Protein AF-A0A2E3RRN4-F1 (afdb_monomer_lite)

Sequence (89 aa):
FEVDSRPVTIPATKGRIMRHRPIHYDWVAKFSLVINPDVLDEDVIQQLLTEGGERIGIGDFRPEKGGPFGVFLIKEWAALSDDEPLAAE

Radius of gyration: 17.01 Å; chains: 1; bounding box: 40×25×41 Å

Foldseek 3Di:
DDWDWDWDQDPPPRDTDTDIDDADPDDDDDFDDDDDCVVPNPVVVLVCVQCCLAQVFDDDQTNVNVHDGRRDHDPDDDDDDPPDPGDDD

pLDDT: mean 89.3, std 11.58, range [39.19, 96.5]

Structure (mmCIF, N/CA/C/O backbone):
data_AF-A0A2E3RRN4-F1
#
_entry.id   AF-A0A2E3RRN4-F1
#
loop_
_atom_site.group_PDB
_atom_site.id
_atom_site.type_symbol
_atom_site.label_atom_id
_atom_site.label_alt_id
_atom_site.label_comp_id
_atom_site.label_asym_id
_atom_site.label_entity_id
_atom_site.label_seq_id
_atom_site.pdbx_PDB_ins_code
_atom_site.Cartn_x
_atom_site.Cartn_y
_atom_site.Cartn_z
_atom_site.occupancy
_atom_site.B_iso_or_equiv
_atom_site.auth_seq_id
_atom_site.auth_comp_id
_atom_site.auth_asym_id
_atom_site.auth_atom_id
_atom_site.pdbx_PDB_model_num
ATOM 1 N N . PHE A 1 1 ? -0.601 -14.765 -12.484 1.00 80.69 1 PHE A N 1
ATOM 2 C CA . PHE A 1 1 ? 0.097 -13.466 -12.466 1.00 80.69 1 PHE A CA 1
ATOM 3 C C . PHE A 1 1 ? 0.827 -13.301 -13.786 1.00 80.69 1 PHE A C 1
ATOM 5 O O . PHE A 1 1 ? 1.191 -14.307 -14.388 1.00 80.69 1 PHE A O 1
ATOM 12 N N . GLU A 1 2 ? 1.028 -12.067 -14.232 1.00 91.00 2 GLU A N 1
ATOM 13 C CA . GLU A 1 2 ? 1.901 -11.756 -15.372 1.00 91.00 2 GLU A CA 1
ATOM 14 C C . GLU A 1 2 ? 3.271 -11.296 -14.869 1.00 91.00 2 GLU A C 1
ATOM 16 O O . GLU A 1 2 ? 3.396 -10.913 -13.710 1.00 91.00 2 GLU A O 1
ATOM 21 N N . VAL A 1 3 ? 4.318 -11.347 -15.692 1.00 92.94 3 VAL A N 1
ATOM 22 C CA . VAL A 1 3 ? 5.660 -10.902 -15.278 1.00 92.94 3 VAL A CA 1
ATOM 23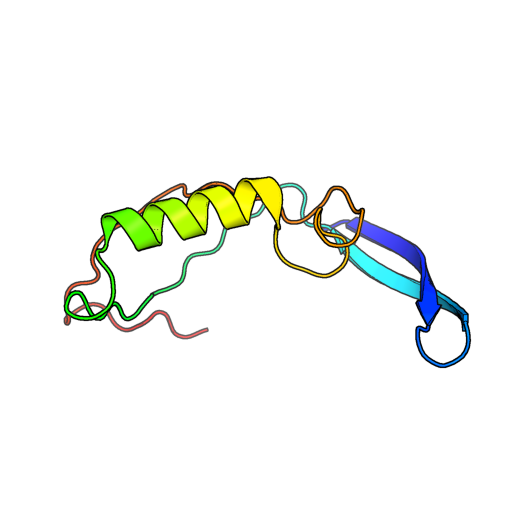 C C . VAL A 1 3 ? 5.961 -9.530 -15.878 1.00 92.94 3 VAL A C 1
ATOM 25 O O . VAL A 1 3 ? 6.181 -9.413 -17.082 1.00 92.94 3 VAL A O 1
ATOM 28 N N . ASP A 1 4 ? 6.049 -8.498 -15.034 1.00 91.88 4 ASP A N 1
ATOM 29 C CA . ASP A 1 4 ? 6.591 -7.196 -15.432 1.00 91.88 4 ASP A CA 1
ATOM 30 C C . ASP A 1 4 ? 8.108 -7.312 -15.560 1.00 91.88 4 ASP A C 1
ATOM 32 O O . ASP A 1 4 ? 8.790 -7.664 -14.592 1.00 91.88 4 ASP A O 1
ATOM 36 N N . SER A 1 5 ? 8.639 -6.993 -16.737 1.00 94.62 5 SER A N 1
ATOM 37 C CA . SER A 1 5 ? 10.080 -6.980 -16.994 1.00 94.62 5 SER A CA 1
ATOM 38 C C . SER A 1 5 ? 10.492 -5.589 -17.447 1.00 94.62 5 SER A C 1
ATOM 40 O O . SER A 1 5 ? 10.268 -5.211 -18.597 1.00 94.62 5 SER A O 1
ATOM 42 N N . ARG A 1 6 ? 11.058 -4.795 -16.532 1.00 91.88 6 ARG A N 1
ATOM 43 C CA . ARG A 1 6 ? 11.455 -3.407 -16.809 1.00 91.88 6 ARG A CA 1
ATOM 44 C C . ARG A 1 6 ? 12.810 -3.070 -16.180 1.00 91.88 6 ARG A C 1
ATOM 46 O O . ARG A 1 6 ? 13.125 -3.563 -15.095 1.00 91.88 6 ARG A O 1
ATOM 53 N N . PRO A 1 7 ? 13.621 -2.212 -16.824 1.00 93.69 7 PRO A N 1
ATOM 54 C CA . PRO A 1 7 ? 14.892 -1.773 -16.264 1.00 93.69 7 PRO A CA 1
ATOM 55 C C . PRO A 1 7 ? 14.672 -0.817 -15.086 1.00 93.69 7 PRO A C 1
ATOM 57 O O . PRO A 1 7 ? 14.076 0.250 -15.251 1.00 93.69 7 PRO A O 1
ATOM 60 N N . VAL A 1 8 ? 15.218 -1.162 -13.921 1.00 92.19 8 VAL A N 1
ATOM 61 C CA . VAL A 1 8 ? 15.203 -0.327 -12.711 1.00 92.19 8 VAL A CA 1
ATOM 62 C C . VAL A 1 8 ? 16.573 0.294 -12.472 1.00 92.19 8 VAL A C 1
ATOM 64 O O . VAL A 1 8 ? 17.603 -0.308 -12.776 1.00 92.19 8 VAL A O 1
ATOM 67 N N . THR A 1 9 ? 16.589 1.511 -11.936 1.00 92.19 9 THR A N 1
ATOM 68 C CA . THR A 1 9 ? 17.826 2.220 -11.596 1.00 92.19 9 THR A CA 1
ATOM 69 C C . THR A 1 9 ? 18.285 1.820 -10.202 1.00 92.19 9 THR A C 1
ATOM 71 O O . THR A 1 9 ? 17.538 1.965 -9.238 1.00 92.19 9 THR A O 1
ATOM 74 N N . ILE A 1 10 ? 19.532 1.368 -10.078 1.00 91.75 10 ILE A N 1
ATOM 75 C CA . ILE A 1 10 ? 20.165 1.075 -8.793 1.00 91.75 10 ILE A CA 1
ATOM 76 C C . ILE A 1 10 ? 20.511 2.414 -8.124 1.00 91.75 10 ILE A C 1
ATOM 78 O O . ILE A 1 10 ? 21.325 3.165 -8.670 1.00 91.75 10 ILE A O 1
ATOM 82 N N . PRO A 1 11 ? 19.949 2.744 -6.946 1.00 88.62 11 PRO A N 1
ATOM 83 C CA . PRO A 1 11 ? 20.134 4.068 -6.352 1.00 88.62 11 PRO A CA 1
ATOM 84 C C . PRO A 1 11 ? 21.599 4.434 -6.083 1.00 88.62 11 PRO A C 1
ATOM 86 O O . PRO A 1 11 ? 21.970 5.593 -6.289 1.00 88.62 11 PRO A O 1
ATOM 89 N N . ALA A 1 12 ? 22.409 3.446 -5.680 1.00 94.12 12 ALA A N 1
ATOM 90 C CA . ALA A 1 12 ? 23.813 3.610 -5.304 1.00 94.12 12 ALA A CA 1
ATOM 91 C C . ALA A 1 12 ? 24.754 3.818 -6.503 1.00 94.12 12 ALA A C 1
ATOM 93 O O . ALA A 1 12 ? 25.628 4.674 -6.447 1.00 94.12 12 ALA A O 1
ATOM 94 N N . THR A 1 13 ? 24.576 3.064 -7.592 1.00 95.31 13 THR A N 1
ATOM 95 C CA . THR A 1 13 ? 25.498 3.090 -8.745 1.00 95.31 13 THR A CA 1
ATOM 96 C C . THR A 1 13 ? 24.958 3.870 -9.940 1.00 95.31 13 THR A C 1
ATOM 98 O O . THR A 1 13 ? 25.698 4.118 -10.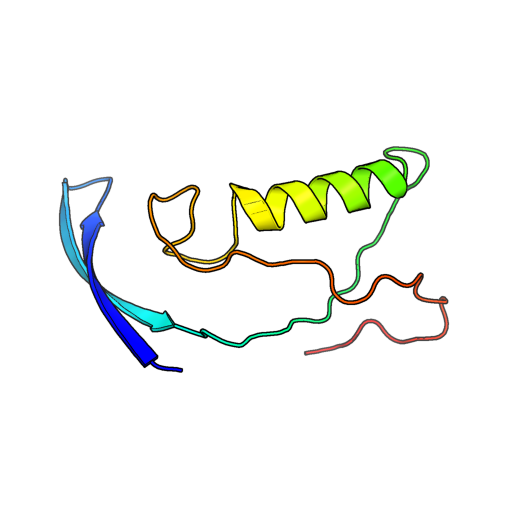886 1.00 95.31 13 THR A O 1
ATOM 101 N N . LYS A 1 14 ? 23.661 4.213 -9.941 1.00 93.81 14 LYS A N 1
ATOM 102 C CA . LYS A 1 14 ? 22.898 4.736 -11.094 1.00 93.81 14 LYS A CA 1
ATOM 103 C C . LYS A 1 14 ? 22.857 3.808 -12.317 1.00 93.81 14 LYS A C 1
ATOM 105 O O . LYS A 1 14 ? 22.224 4.151 -13.313 1.00 93.81 14 LYS A O 1
ATOM 110 N N . GLY A 1 15 ? 23.461 2.621 -12.236 1.00 94.31 15 GLY A N 1
ATOM 111 C CA . GLY A 1 15 ? 23.339 1.580 -13.251 1.00 94.31 15 GLY A CA 1
ATOM 112 C C . GLY A 1 15 ? 21.902 1.071 -13.357 1.00 94.31 15 GLY A C 1
ATOM 113 O O . GLY A 1 15 ? 21.120 1.180 -12.409 1.00 94.31 15 GLY A O 1
ATOM 114 N N . ARG A 1 16 ? 21.544 0.509 -14.515 1.00 95.00 16 ARG A N 1
ATOM 115 C CA . ARG A 1 16 ? 20.225 -0.094 -14.743 1.00 95.00 16 ARG A CA 1
ATOM 116 C C . ARG A 1 16 ? 20.348 -1.610 -14.761 1.00 95.00 16 ARG A C 1
ATOM 118 O O . ARG A 1 16 ? 21.235 -2.143 -15.419 1.00 95.00 16 ARG A O 1
ATOM 125 N N . ILE A 1 17 ? 19.443 -2.288 -14.069 1.00 95.19 17 ILE A N 1
ATOM 126 C CA . ILE A 1 17 ? 19.319 -3.748 -14.089 1.00 95.19 17 ILE A CA 1
ATOM 127 C C . ILE A 1 17 ? 17.895 -4.126 -14.482 1.00 95.19 17 ILE A C 1
ATOM 129 O O . ILE A 1 17 ? 16.943 -3.431 -14.122 1.00 95.19 17 ILE A O 1
ATOM 133 N N . MET A 1 18 ? 17.736 -5.207 -15.245 1.00 95.69 18 MET A N 1
ATOM 134 C CA . MET A 1 18 ? 16.409 -5.734 -15.544 1.00 95.69 18 MET A CA 1
ATOM 135 C C . MET A 1 18 ? 15.797 -6.314 -14.266 1.00 95.69 18 MET A C 1
ATOM 137 O O . MET A 1 18 ? 16.392 -7.185 -13.631 1.00 95.69 18 MET A O 1
ATOM 141 N N . ARG A 1 19 ? 14.616 -5.828 -13.876 1.00 93.31 19 ARG A N 1
ATOM 142 C CA . ARG A 1 19 ? 13.843 -6.378 -12.762 1.00 93.31 19 ARG A CA 1
ATOM 143 C C . ARG A 1 19 ? 12.668 -7.157 -13.325 1.00 93.31 19 ARG A C 1
ATOM 145 O O . ARG A 1 19 ? 11.907 -6.623 -14.128 1.00 93.31 19 ARG A O 1
ATOM 152 N N . HIS A 1 20 ? 12.527 -8.388 -12.855 1.00 94.56 20 HIS A N 1
ATOM 153 C CA . HIS A 1 20 ? 11.376 -9.240 -13.116 1.00 94.56 20 HIS A CA 1
ATOM 154 C C . HIS A 1 20 ? 10.549 -9.325 -11.836 1.00 94.56 20 HIS A C 1
ATOM 156 O O . HIS A 1 20 ? 11.098 -9.615 -10.770 1.00 94.56 20 HIS A O 1
ATOM 162 N N . ARG A 1 21 ? 9.254 -9.032 -11.925 1.00 91.12 21 ARG A N 1
ATOM 163 C CA . ARG A 1 21 ? 8.331 -9.067 -10.783 1.00 91.12 21 ARG A CA 1
ATOM 164 C C . ARG A 1 21 ? 6.947 -9.549 -11.219 1.00 91.12 21 ARG A C 1
ATOM 166 O O . ARG A 1 21 ? 6.525 -9.211 -12.325 1.00 91.12 21 ARG A O 1
ATOM 173 N N . PRO A 1 22 ? 6.241 -10.321 -10.382 1.00 92.50 22 PRO A N 1
ATOM 174 C CA . PRO A 1 22 ? 4.872 -10.714 -10.673 1.00 92.50 22 PRO A CA 1
ATOM 175 C C . PRO A 1 22 ? 3.928 -9.508 -10.559 1.00 92.50 22 PRO A C 1
ATOM 177 O O . PRO A 1 22 ? 4.053 -8.685 -9.652 1.00 92.50 22 PRO A O 1
ATOM 180 N N . ILE A 1 23 ? 2.972 -9.423 -11.478 1.00 91.62 23 ILE A N 1
ATOM 181 C CA . ILE A 1 23 ? 1.837 -8.506 -11.458 1.00 91.62 23 ILE A CA 1
ATOM 182 C C . ILE A 1 23 ? 0.586 -9.327 -11.168 1.00 91.62 23 ILE A C 1
ATOM 184 O O . ILE A 1 23 ? 0.262 -10.282 -11.886 1.00 91.62 23 ILE A O 1
ATOM 188 N N . HIS A 1 24 ? -0.134 -8.919 -10.132 1.00 91.44 24 HIS A N 1
ATOM 189 C CA . HIS A 1 24 ? -1.456 -9.431 -9.808 1.00 91.44 24 HIS A CA 1
ATOM 190 C C . HIS A 1 24 ? -2.464 -8.319 -10.096 1.00 91.44 24 HIS A C 1
ATOM 192 O O . HIS A 1 24 ? -2.507 -7.332 -9.366 1.00 91.44 24 HIS A O 1
ATOM 198 N N . TYR A 1 25 ? -3.212 -8.446 -11.193 1.00 90.12 25 TYR A N 1
ATOM 199 C CA . TYR A 1 25 ? -4.257 -7.480 -11.549 1.00 90.12 25 TYR A CA 1
ATOM 200 C C . TYR A 1 25 ? -5.450 -7.597 -10.604 1.00 90.12 25 TYR A C 1
ATOM 202 O O . TYR A 1 25 ? -5.872 -6.604 -10.023 1.00 90.12 25 TYR A O 1
ATOM 210 N N . ASP A 1 26 ? -5.895 -8.831 -10.378 1.00 92.31 26 ASP A N 1
ATOM 211 C CA . ASP A 1 26 ? -6.924 -9.157 -9.403 1.00 92.31 26 ASP A CA 1
ATOM 212 C C . ASP A 1 26 ? -6.275 -9.845 -8.208 1.00 92.31 26 ASP A C 1
ATOM 214 O O . ASP A 1 26 ? -5.705 -10.936 -8.325 1.00 92.31 26 ASP A O 1
ATOM 218 N N . TRP A 1 27 ? -6.329 -9.189 -7.053 1.00 91.69 27 TRP A N 1
ATOM 219 C CA . TRP A 1 27 ? -5.819 -9.736 -5.806 1.00 91.69 27 TRP A CA 1
ATOM 220 C C . TRP A 1 27 ? -6.694 -9.326 -4.626 1.00 91.69 27 TRP A C 1
ATOM 222 O O . TRP A 1 27 ? -7.423 -8.335 -4.662 1.00 91.69 27 TRP A O 1
ATOM 232 N N . VAL A 1 28 ? -6.618 -10.129 -3.573 1.00 94.12 28 VAL A N 1
ATOM 233 C CA . VAL A 1 28 ? -7.211 -9.862 -2.268 1.00 94.12 28 VAL A CA 1
ATOM 234 C C . VAL A 1 28 ? -6.258 -10.414 -1.218 1.00 94.12 28 VAL A C 1
ATOM 236 O O . VAL A 1 28 ? -5.591 -11.421 -1.456 1.00 94.12 28 VAL A O 1
ATOM 239 N N . ALA A 1 29 ? -6.175 -9.747 -0.076 1.00 92.88 29 ALA A N 1
ATOM 240 C CA . ALA A 1 29 ? -5.437 -10.230 1.078 1.00 92.88 29 ALA A CA 1
ATOM 241 C C . ALA A 1 29 ? -6.302 -10.046 2.325 1.00 92.88 29 ALA A C 1
ATOM 243 O O . ALA A 1 29 ? -6.973 -9.024 2.465 1.00 92.88 29 ALA A O 1
ATOM 244 N N . LYS A 1 30 ? -6.270 -11.035 3.218 1.00 93.75 30 LYS A N 1
ATOM 245 C CA . LYS A 1 30 ? -6.821 -10.942 4.571 1.00 93.75 30 LYS A CA 1
ATOM 246 C C . LYS A 1 30 ? -5.640 -10.842 5.525 1.00 93.75 30 LYS A C 1
ATOM 248 O O . 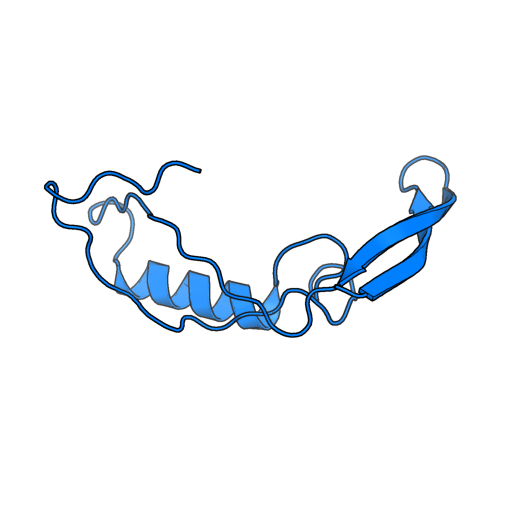LYS A 1 30 ? -4.692 -11.612 5.408 1.00 93.75 30 LYS A O 1
ATOM 253 N N . PHE A 1 31 ? -5.690 -9.889 6.441 1.00 91.75 31 PHE A N 1
ATOM 254 C CA . PHE A 1 31 ? -4.703 -9.749 7.501 1.00 91.75 31 PHE A CA 1
ATOM 255 C C . PHE A 1 31 ? -5.381 -9.222 8.761 1.00 91.75 31 PHE A C 1
ATOM 257 O O . PHE A 1 31 ? -6.477 -8.666 8.705 1.00 91.75 31 PHE A O 1
ATOM 264 N N . SER A 1 32 ? -4.714 -9.417 9.889 1.00 91.81 32 SER A N 1
ATOM 265 C CA . SER A 1 32 ? -5.171 -8.976 11.201 1.00 91.81 32 SER A CA 1
ATOM 266 C C . SER A 1 32 ? -4.328 -7.795 11.665 1.00 91.81 32 SER A C 1
ATOM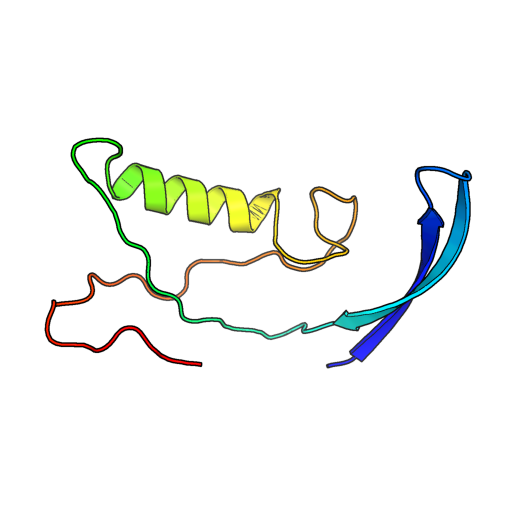 268 O O . SER A 1 32 ? -3.127 -7.739 11.396 1.00 91.81 32 SER A O 1
ATOM 270 N N . LEU A 1 33 ? -4.947 -6.863 12.384 1.00 90.44 33 LEU A N 1
ATOM 271 C CA . LEU A 1 33 ? -4.269 -5.736 13.014 1.00 90.44 33 LEU A CA 1
ATOM 272 C C . LEU A 1 33 ? -4.532 -5.761 14.513 1.00 90.44 33 LEU A C 1
ATOM 274 O O . LEU A 1 33 ? -5.663 -5.959 14.942 1.00 90.44 33 LEU A O 1
ATOM 278 N N . VAL A 1 34 ? -3.484 -5.522 15.297 1.00 90.88 34 VAL A N 1
ATOM 279 C CA . VAL A 1 34 ? -3.621 -5.250 16.728 1.00 90.88 34 VAL A CA 1
ATOM 280 C C . VAL A 1 34 ? -3.713 -3.742 16.892 1.00 90.88 34 VAL A C 1
ATOM 282 O O . VAL A 1 34 ? -2.764 -3.021 16.581 1.00 90.88 34 VAL A O 1
ATOM 285 N N . ILE A 1 35 ? -4.868 -3.275 17.353 1.00 89.81 35 ILE A N 1
ATOM 286 C CA . ILE A 1 35 ? -5.170 -1.856 17.513 1.00 89.81 35 ILE A CA 1
ATOM 287 C C . ILE A 1 35 ? -5.182 -1.532 19.002 1.00 89.81 35 ILE A C 1
ATOM 289 O O . ILE A 1 35 ? -5.868 -2.193 19.776 1.00 89.81 35 ILE A O 1
ATOM 293 N N . ASN A 1 36 ? -4.418 -0.511 19.395 1.00 92.00 36 ASN A N 1
ATOM 294 C CA . ASN A 1 36 ? -4.529 0.077 20.722 1.00 92.00 36 ASN A CA 1
ATOM 295 C C . ASN A 1 36 ? -5.375 1.362 20.628 1.00 92.00 36 ASN A C 1
ATOM 297 O O . ASN A 1 36 ? -4.835 2.386 20.191 1.00 92.00 36 ASN A O 1
ATOM 301 N N . PRO A 1 37 ? -6.657 1.327 21.036 1.00 89.06 37 PRO A N 1
ATOM 302 C CA . PRO A 1 37 ? -7.551 2.477 20.927 1.00 89.06 37 PRO A CA 1
ATOM 303 C C . PRO A 1 37 ? -7.131 3.650 21.825 1.00 89.06 37 PRO A C 1
ATOM 305 O O . PRO A 1 37 ? -7.487 4.783 21.534 1.00 89.06 37 PRO A O 1
ATOM 308 N N . ASP A 1 38 ? -6.313 3.426 22.861 1.00 94.31 38 ASP A N 1
ATOM 309 C CA . ASP A 1 38 ? -5.784 4.518 23.692 1.00 94.31 38 ASP A CA 1
ATOM 310 C C . ASP A 1 38 ? -4.737 5.371 22.950 1.00 94.31 38 ASP A C 1
ATOM 312 O O . ASP A 1 38 ? -4.404 6.477 23.379 1.00 94.31 38 ASP A O 1
ATOM 316 N N . VAL A 1 39 ? -4.169 4.846 21.856 1.00 94.88 39 VAL A N 1
ATOM 317 C CA . VAL A 1 39 ? -3.137 5.518 21.050 1.00 94.88 39 VAL A CA 1
ATOM 318 C C . VAL A 1 39 ? -3.728 6.123 19.783 1.00 94.88 39 VAL A C 1
ATOM 320 O O . VAL A 1 39 ? -3.342 7.228 19.398 1.00 94.88 39 VAL A O 1
ATOM 323 N N . LEU A 1 40 ? -4.606 5.386 19.103 1.00 93.75 40 LEU A N 1
ATOM 324 C CA . LEU A 1 40 ? -5.199 5.811 17.844 1.00 93.75 40 LEU A CA 1
ATOM 325 C C . LEU A 1 40 ? -6.578 5.179 17.664 1.00 93.75 40 LEU A C 1
ATOM 327 O O . LEU A 1 40 ? -6.711 3.955 17.724 1.00 93.75 40 LEU A O 1
ATOM 331 N N . ASP A 1 41 ? -7.569 6.023 17.391 1.00 94.44 41 ASP A N 1
ATOM 332 C CA . ASP A 1 41 ? -8.943 5.592 17.159 1.00 94.44 41 ASP A CA 1
ATOM 333 C C . ASP A 1 41 ? -9.047 4.674 15.933 1.00 94.44 41 ASP A C 1
ATOM 335 O O . ASP A 1 41 ? -8.373 4.867 14.913 1.00 94.44 41 ASP A O 1
ATOM 339 N N . GLU A 1 42 ? -9.945 3.693 16.015 1.00 92.88 42 GLU A N 1
ATOM 340 C CA . GLU A 1 42 ? -10.174 2.709 14.953 1.00 92.88 42 GLU A CA 1
ATOM 341 C C . GLU A 1 42 ? -10.584 3.370 13.627 1.00 92.88 42 GLU A C 1
ATOM 343 O O . GLU A 1 42 ? -10.047 3.023 12.573 1.00 92.88 42 GLU A O 1
ATOM 348 N N . ASP A 1 43 ? -11.446 4.389 13.683 1.00 93.75 43 ASP A N 1
ATOM 349 C CA . ASP A 1 43 ? -11.885 5.152 12.508 1.00 93.75 43 ASP A CA 1
ATOM 350 C C . ASP A 1 43 ? -10.702 5.809 11.780 1.00 93.75 43 ASP A C 1
ATOM 352 O O . ASP A 1 43 ? -10.630 5.815 10.547 1.00 93.75 43 ASP A O 1
ATOM 356 N N . VAL A 1 44 ? -9.725 6.321 12.537 1.00 95.81 44 VAL A N 1
ATOM 357 C CA . VAL A 1 44 ? -8.521 6.938 11.968 1.00 95.81 44 VAL A CA 1
ATOM 358 C C . VAL A 1 44 ? -7.641 5.877 11.313 1.00 95.81 44 VAL A C 1
ATOM 360 O O . VAL A 1 44 ? -7.087 6.110 10.241 1.00 95.81 44 VAL A O 1
ATOM 363 N N . ILE A 1 45 ? -7.534 4.687 11.904 1.00 95.00 45 ILE A N 1
ATOM 364 C CA . ILE A 1 45 ? -6.789 3.567 11.312 1.00 95.00 45 ILE A CA 1
ATOM 365 C C . ILE A 1 45 ? -7.433 3.127 9.997 1.00 95.00 45 ILE A C 1
ATOM 367 O O . ILE A 1 45 ? -6.730 2.950 8.998 1.00 95.00 45 ILE A O 1
ATOM 371 N N . GLN A 1 46 ? -8.759 3.000 9.968 1.00 94.56 46 GLN A N 1
ATOM 372 C CA . GLN A 1 46 ? -9.489 2.650 8.755 1.00 94.56 46 GLN A CA 1
ATOM 373 C C . GLN A 1 46 ? -9.316 3.720 7.666 1.00 94.56 46 GLN A C 1
ATOM 375 O O . GLN A 1 46 ? -9.091 3.386 6.495 1.00 94.56 46 GLN A O 1
ATOM 380 N N . GLN A 1 47 ? -9.338 5.001 8.044 1.00 95.81 47 GLN A N 1
ATOM 381 C CA . GLN A 1 47 ? -9.053 6.106 7.131 1.00 95.81 47 GLN A CA 1
ATOM 382 C C . GLN A 1 47 ? -7.625 6.017 6.571 1.00 95.81 47 GLN A C 1
ATOM 384 O O . GLN A 1 47 ? -7.439 6.082 5.355 1.00 95.81 47 GLN A O 1
ATOM 389 N N . LEU A 1 48 ? -6.619 5.809 7.425 1.00 95.69 48 LEU A N 1
ATOM 390 C CA . LEU A 1 48 ? -5.216 5.694 7.013 1.00 95.69 48 LEU A CA 1
ATOM 391 C C . LEU A 1 48 ? -4.981 4.517 6.060 1.00 95.69 48 LEU A C 1
ATOM 393 O O . LEU A 1 48 ? -4.232 4.652 5.092 1.00 95.69 48 LEU A O 1
ATOM 397 N N . LEU A 1 49 ? -5.625 3.374 6.301 1.00 95.69 49 LEU A N 1
ATOM 398 C CA . LEU A 1 49 ? -5.555 2.216 5.408 1.00 95.69 49 LEU A CA 1
ATOM 399 C C . LEU A 1 49 ? -6.190 2.506 4.049 1.00 95.69 49 LEU A C 1
ATOM 401 O O . LEU A 1 49 ? -5.622 2.132 3.023 1.00 95.69 49 LEU A O 1
ATOM 405 N N . THR A 1 50 ? -7.332 3.193 4.039 1.00 96.25 50 THR A N 1
ATOM 406 C CA . THR A 1 50 ? -8.024 3.583 2.805 1.00 96.25 50 THR A CA 1
ATOM 407 C C . THR A 1 50 ? -7.161 4.543 1.988 1.00 96.25 50 THR A C 1
ATOM 409 O O . THR A 1 50 ? -6.831 4.262 0.837 1.00 96.25 50 THR A O 1
ATOM 412 N N . GLU A 1 51 ? -6.693 5.634 2.599 1.00 96.50 51 GLU A N 1
ATOM 413 C CA . GLU A 1 51 ? -5.841 6.617 1.924 1.00 96.50 51 GLU A CA 1
ATOM 414 C C . GLU A 1 51 ? -4.500 6.015 1.478 1.00 96.50 51 GLU A C 1
ATOM 416 O O . GLU A 1 51 ? -4.006 6.308 0.384 1.00 96.50 51 GLU A O 1
ATOM 421 N N . GLY A 1 52 ? -3.917 5.142 2.304 1.00 96.31 52 GLY A N 1
ATOM 422 C CA . GLY A 1 52 ? -2.701 4.403 1.988 1.00 96.31 52 GLY A CA 1
ATOM 423 C C . GLY A 1 52 ? -2.881 3.483 0.782 1.00 96.31 52 GLY A C 1
ATOM 424 O O . GLY A 1 52 ? -2.029 3.467 -0.108 1.00 96.31 52 GLY A O 1
ATOM 425 N N . GLY A 1 53 ? -4.004 2.768 0.707 1.00 95.62 53 GLY A N 1
ATOM 426 C CA . GLY A 1 53 ? -4.336 1.895 -0.418 1.00 95.62 53 GLY A CA 1
ATOM 427 C C . GLY A 1 53 ? -4.550 2.642 -1.728 1.00 95.62 53 GLY A C 1
ATOM 428 O O . GLY A 1 53 ? -4.068 2.193 -2.768 1.00 95.62 53 GLY A O 1
ATOM 429 N N . GLU A 1 54 ? -5.192 3.807 -1.683 1.00 94.31 54 GLU A N 1
ATOM 430 C CA . GLU A 1 54 ? -5.489 4.604 -2.875 1.00 94.31 54 GLU A CA 1
ATOM 431 C C . GLU A 1 54 ? -4.281 5.398 -3.391 1.00 94.31 54 GLU A C 1
ATOM 433 O O . GLU A 1 54 ? -4.086 5.512 -4.603 1.00 94.31 54 GLU A O 1
ATOM 438 N N . ARG A 1 55 ? -3.468 5.971 -2.492 1.00 94.25 55 ARG A N 1
ATOM 439 C CA . ARG A 1 55 ? -2.433 6.957 -2.863 1.00 94.25 55 ARG A CA 1
ATOM 440 C C . ARG A 1 55 ? -1.008 6.430 -2.800 1.00 94.25 55 ARG A C 1
ATOM 442 O O . ARG A 1 55 ? -0.161 6.906 -3.553 1.00 94.25 55 ARG A O 1
ATOM 449 N N . ILE A 1 56 ? -0.720 5.493 -1.899 1.00 96.00 56 ILE A N 1
ATOM 450 C CA . ILE A 1 56 ? 0.636 4.965 -1.689 1.00 96.00 56 ILE A CA 1
ATOM 451 C C . ILE A 1 56 ? 0.784 3.616 -2.393 1.00 96.00 56 ILE A C 1
ATOM 453 O O . ILE A 1 56 ? 1.729 3.422 -3.166 1.00 96.00 56 ILE A O 1
ATOM 457 N N . GLY A 1 57 ? -0.184 2.723 -2.166 1.00 94.88 57 GLY A N 1
ATOM 458 C CA . GLY A 1 57 ? -0.192 1.335 -2.613 1.00 94.88 57 GLY A CA 1
ATOM 459 C C . GLY A 1 57 ? 0.847 0.465 -1.898 1.00 94.88 57 GLY A C 1
ATOM 460 O O . GLY A 1 57 ? 1.596 0.920 -1.032 1.00 94.88 57 GLY A O 1
ATOM 461 N N . ILE A 1 58 ? 0.924 -0.807 -2.283 1.00 94.50 58 ILE A N 1
ATOM 462 C CA . ILE A 1 58 ? 1.884 -1.787 -1.755 1.00 94.50 58 ILE A CA 1
ATOM 463 C C . ILE A 1 58 ? 2.699 -2.451 -2.870 1.00 94.50 58 ILE A C 1
ATOM 465 O O . ILE A 1 58 ? 2.346 -2.419 -4.045 1.00 94.50 58 ILE A O 1
ATOM 469 N N . GLY A 1 59 ? 3.825 -3.065 -2.506 1.00 91.38 59 GLY A N 1
ATOM 470 C CA . GLY A 1 59 ? 4.713 -3.735 -3.458 1.00 91.38 59 GLY A CA 1
ATOM 471 C C . GLY A 1 59 ? 5.695 -2.797 -4.173 1.00 91.38 59 GLY A C 1
ATOM 472 O O . GLY A 1 59 ? 5.921 -1.654 -3.769 1.00 91.38 59 GLY A O 1
ATOM 473 N N . ASP A 1 60 ? 6.349 -3.322 -5.211 1.00 88.62 60 ASP A N 1
ATOM 474 C CA . ASP A 1 60 ? 7.549 -2.717 -5.810 1.00 88.62 60 ASP A CA 1
ATOM 475 C C . ASP A 1 60 ? 7.239 -1.517 -6.724 1.00 88.62 60 ASP A C 1
ATOM 477 O O . ASP A 1 60 ? 7.824 -0.448 -6.569 1.00 88.62 60 ASP A O 1
ATOM 481 N N . PHE A 1 61 ? 6.288 -1.660 -7.656 1.00 91.19 61 PHE A N 1
ATOM 482 C CA . PHE A 1 61 ? 5.960 -0.626 -8.651 1.00 91.19 61 PHE A CA 1
ATOM 483 C C . PHE A 1 61 ? 4.607 0.029 -8.383 1.00 91.19 61 PHE A C 1
ATOM 485 O O . PHE A 1 61 ? 3.703 0.034 -9.222 1.00 91.19 61 PHE A O 1
ATOM 492 N N . ARG A 1 62 ? 4.515 0.557 -7.163 1.00 93.75 62 ARG A N 1
ATOM 493 C CA . ARG A 1 62 ? 3.349 1.242 -6.604 1.00 93.75 62 ARG A CA 1
ATOM 494 C C . ARG A 1 62 ? 3.308 2.744 -6.912 1.00 93.75 62 ARG A C 1
ATOM 496 O O . ARG A 1 62 ? 4.360 3.278 -7.283 1.00 93.75 62 ARG A O 1
ATOM 503 N N . PRO A 1 63 ? 2.169 3.441 -6.721 1.00 95.00 63 PRO A N 1
ATOM 504 C CA . PRO A 1 63 ? 2.037 4.879 -6.980 1.00 95.00 63 PRO A CA 1
ATOM 505 C C . PRO A 1 63 ? 3.144 5.734 -6.367 1.00 95.00 63 PRO A C 1
ATOM 507 O O . PRO A 1 63 ? 3.755 6.543 -7.061 1.00 95.00 63 PRO A O 1
ATOM 510 N N . GLU A 1 64 ? 3.500 5.484 -5.106 1.00 94.88 64 GLU A N 1
ATOM 511 C CA . GLU A 1 64 ? 4.571 6.211 -4.407 1.00 94.88 64 GLU A CA 1
ATOM 512 C C . GLU A 1 64 ? 5.959 6.041 -5.069 1.00 94.88 64 GLU A C 1
ATOM 514 O O . GLU A 1 64 ? 6.864 6.850 -4.873 1.00 94.88 64 GLU A O 1
ATOM 519 N N . LYS A 1 65 ? 6.149 4.987 -5.874 1.00 90.62 65 LYS A N 1
ATOM 520 C CA . LYS A 1 65 ? 7.367 4.725 -6.663 1.00 90.62 65 LYS A CA 1
ATOM 521 C C . LYS A 1 65 ? 7.195 5.053 -8.151 1.00 90.62 65 LYS A C 1
ATOM 523 O O . LYS A 1 65 ? 8.032 4.657 -8.961 1.00 90.62 65 LYS A O 1
ATOM 528 N N . GLY A 1 66 ? 6.136 5.782 -8.510 1.00 90.38 66 GLY A N 1
ATOM 529 C CA . GLY A 1 66 ? 5.827 6.186 -9.883 1.00 90.38 66 GLY A CA 1
ATOM 530 C C . GLY A 1 66 ? 5.269 5.060 -10.755 1.00 90.38 66 GLY A C 1
ATOM 531 O O . GLY A 1 66 ? 5.332 5.154 -11.980 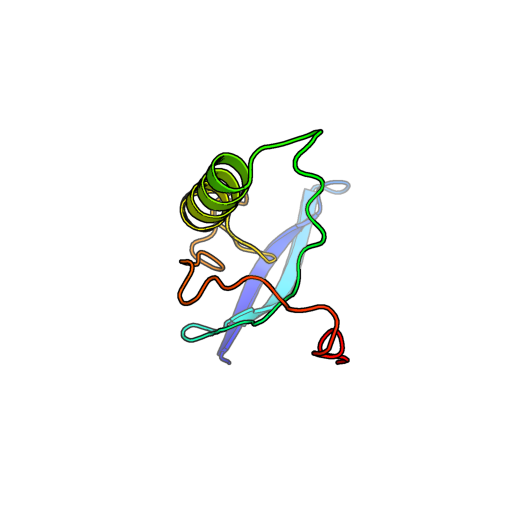1.00 90.38 66 GLY A O 1
ATOM 532 N N . GLY A 1 67 ? 4.775 3.979 -10.144 1.00 91.31 67 GLY A N 1
ATOM 533 C CA . GLY A 1 67 ? 4.175 2.847 -10.844 1.00 91.31 67 GLY A CA 1
ATOM 534 C C . GLY A 1 67 ? 2.656 2.764 -10.689 1.00 91.31 67 GLY A C 1
ATOM 535 O O . GLY A 1 67 ? 2.103 3.369 -9.777 1.00 91.31 67 GLY A O 1
ATOM 536 N N . PRO A 1 68 ? 1.962 2.013 -11.560 1.00 92.12 68 PRO A N 1
ATOM 537 C CA . PRO A 1 68 ? 0.503 1.940 -11.558 1.00 92.12 68 PRO A CA 1
ATOM 538 C C . PRO A 1 68 ? -0.076 0.791 -10.709 1.00 92.12 68 PRO A C 1
ATOM 540 O O . PRO A 1 68 ? -1.275 0.544 -10.787 1.00 92.12 68 PRO A O 1
ATOM 543 N N . PHE A 1 69 ? 0.736 0.031 -9.964 1.00 93.69 69 PHE A N 1
ATOM 544 C CA . PHE A 1 69 ? 0.300 -1.235 -9.350 1.00 93.69 69 PHE A CA 1
ATOM 545 C C . PHE A 1 69 ? 0.137 -1.173 -7.831 1.00 93.69 69 PHE A C 1
ATOM 547 O O . PHE A 1 69 ? 0.608 -0.257 -7.177 1.00 93.69 69 PHE A O 1
ATOM 554 N N . GLY A 1 70 ? -0.509 -2.178 -7.241 1.00 93.50 70 GLY A N 1
ATOM 555 C CA . GLY A 1 70 ? -0.536 -2.337 -5.784 1.00 93.50 70 GLY A CA 1
ATOM 556 C C . GLY A 1 70 ? -1.440 -1.362 -5.031 1.00 93.50 70 GLY A C 1
ATOM 557 O O . GLY A 1 70 ? -1.404 -1.349 -3.804 1.00 93.50 70 GLY A O 1
ATOM 558 N N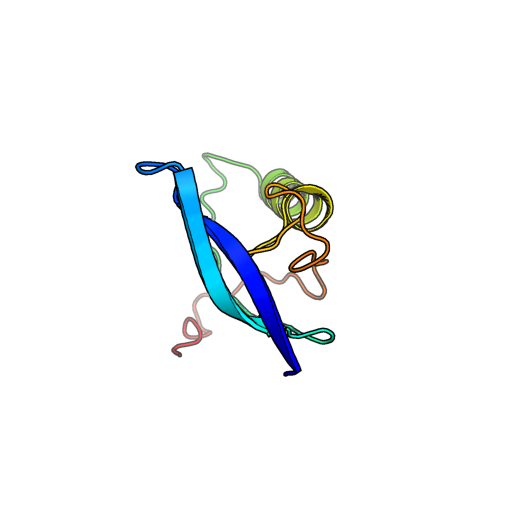 . VAL A 1 71 ? -2.253 -0.571 -5.736 1.00 95.62 71 VAL A N 1
ATOM 559 C CA . VAL A 1 71 ? -3.402 0.101 -5.121 1.00 95.62 71 VAL A CA 1
ATOM 560 C C . VAL A 1 71 ? -4.419 -0.932 -4.648 1.00 95.62 71 VAL A C 1
ATOM 562 O O . VAL A 1 71 ? -4.550 -2.003 -5.249 1.00 95.62 71 VAL A O 1
ATOM 565 N N . PHE A 1 72 ? -5.129 -0.613 -3.574 1.00 95.62 72 PHE A N 1
ATOM 566 C CA . PHE A 1 72 ? -6.182 -1.462 -3.034 1.00 95.62 72 PHE A CA 1
ATOM 567 C C . PHE A 1 72 ? -7.279 -0.642 -2.376 1.00 95.62 72 PHE A C 1
ATOM 569 O O . PHE A 1 72 ? -7.116 0.538 -2.085 1.00 95.62 72 PHE A O 1
ATOM 576 N N . LEU A 1 73 ? -8.387 -1.325 -2.120 1.00 96.19 73 LEU A N 1
ATOM 577 C CA . LEU A 1 73 ? -9.522 -0.837 -1.357 1.00 96.19 73 LEU A CA 1
ATOM 578 C C . LEU A 1 73 ? -9.866 -1.868 -0.285 1.00 96.19 73 LEU A C 1
ATOM 580 O O . LEU A 1 73 ? -9.681 -3.072 -0.491 1.00 96.19 73 LEU A O 1
ATOM 584 N N . ILE A 1 74 ? -10.359 -1.399 0.856 1.00 95.19 74 ILE A N 1
ATOM 585 C CA . ILE A 1 74 ? -10.814 -2.279 1.930 1.00 95.19 74 ILE A CA 1
ATOM 586 C C . ILE A 1 74 ? -12.117 -2.932 1.471 1.00 95.19 74 ILE A C 1
ATOM 588 O O . ILE A 1 74 ? -13.095 -2.242 1.192 1.00 95.19 74 ILE A O 1
ATOM 592 N N . LYS A 1 75 ? -12.120 -4.264 1.357 1.00 94.88 75 LYS A N 1
ATOM 593 C CA . LYS A 1 75 ? -13.333 -5.017 1.010 1.00 94.88 75 LYS A CA 1
ATOM 594 C C . LYS A 1 75 ? -14.176 -5.361 2.227 1.00 94.88 75 LYS A C 1
ATOM 596 O O . LYS A 1 75 ? -15.393 -5.235 2.172 1.00 94.88 75 LYS A O 1
ATOM 601 N N . GLU A 1 76 ? -13.527 -5.794 3.299 1.00 94.00 76 GLU A N 1
ATOM 602 C CA . GLU A 1 76 ? -14.171 -6.223 4.536 1.00 94.00 76 GLU A CA 1
ATOM 603 C C . GLU A 1 76 ? -13.336 -5.734 5.721 1.00 94.00 76 GLU A C 1
ATOM 605 O O . GLU A 1 76 ? -12.104 -5.760 5.674 1.00 94.00 76 GLU A O 1
ATOM 610 N N . TRP A 1 77 ? -14.018 -5.272 6.766 1.00 92.44 77 TRP A N 1
ATOM 611 C CA . TRP A 1 77 ? -13.431 -4.850 8.032 1.00 92.44 77 TRP A CA 1
ATOM 612 C C . TRP A 1 77 ? -14.293 -5.404 9.159 1.00 92.44 77 TRP A C 1
ATOM 614 O O . TRP A 1 77 ? -15.497 -5.147 9.201 1.00 92.44 77 TRP A O 1
ATOM 624 N N . ALA A 1 78 ? -13.688 -6.192 10.039 1.00 91.00 78 ALA A N 1
ATOM 625 C CA . ALA A 1 78 ? -14.366 -6.802 11.169 1.00 91.00 78 ALA A CA 1
ATOM 626 C C . ALA A 1 78 ? -13.392 -6.937 12.337 1.00 91.00 78 ALA A C 1
ATOM 628 O O . ALA A 1 78 ? -12.233 -7.315 12.144 1.00 91.00 78 ALA A O 1
ATOM 629 N N . ALA A 1 79 ? -13.882 -6.657 13.544 1.00 86.81 79 ALA A N 1
ATOM 630 C CA . ALA A 1 79 ? -13.152 -6.960 14.762 1.00 86.81 79 ALA A CA 1
ATOM 631 C C . ALA A 1 79 ? -12.980 -8.480 14.880 1.00 86.81 79 ALA A C 1
ATOM 633 O O . ALA A 1 79 ? -13.947 -9.237 14.770 1.00 86.81 79 ALA A O 1
ATOM 634 N N . LEU A 1 80 ? -11.742 -8.915 15.100 1.00 83.69 80 LEU A N 1
ATOM 635 C CA . LEU A 1 80 ? -11.442 -10.303 15.425 1.00 83.69 80 LEU A CA 1
ATOM 636 C C . LEU A 1 80 ? -11.790 -10.503 16.898 1.00 83.69 80 LEU A C 1
ATOM 638 O O . LEU A 1 80 ? -11.217 -9.845 17.763 1.00 83.69 80 LEU A O 1
ATOM 642 N N . SER A 1 81 ? -12.749 -11.378 17.185 1.00 71.00 81 SER A N 1
ATOM 643 C CA . SER A 1 81 ? -12.939 -11.865 18.550 1.00 71.00 81 SER A CA 1
ATOM 644 C C . SER A 1 81 ? -11.728 -12.702 18.959 1.00 71.00 81 SER A C 1
ATOM 646 O O . SER A 1 81 ? -11.203 -13.439 18.124 1.00 71.00 81 SER A O 1
ATOM 648 N N . ASP A 1 82 ? -11.351 -12.659 20.238 1.00 65.25 82 ASP A N 1
ATOM 649 C CA . ASP A 1 82 ? -10.207 -13.398 20.806 1.00 65.25 82 ASP A CA 1
ATOM 650 C C . ASP A 1 82 ? -10.233 -14.927 20.546 1.00 65.25 82 ASP A C 1
ATOM 652 O O . ASP A 1 82 ? -9.218 -15.599 20.717 1.00 65.25 82 ASP A O 1
ATOM 656 N N . ASP A 1 83 ? -11.370 -15.479 20.105 1.00 61.22 83 ASP A N 1
ATOM 657 C CA . ASP A 1 83 ? -11.564 -16.895 19.767 1.00 61.22 83 ASP A CA 1
ATOM 658 C C . ASP A 1 83 ? -11.167 -17.291 18.324 1.00 61.22 83 ASP A C 1
ATOM 660 O O . ASP A 1 83 ? -11.119 -18.486 18.020 1.00 61.22 83 ASP A O 1
ATOM 664 N N . GLU A 1 84 ? -10.883 -16.348 17.412 1.00 56.41 84 GLU A N 1
ATOM 665 C CA . GLU A 1 84 ? -10.431 -16.678 16.047 1.00 56.41 84 GLU A CA 1
ATOM 666 C C . GLU A 1 84 ? -8.891 -16.648 15.992 1.00 56.41 84 GLU A C 1
ATOM 668 O O . GLU A 1 84 ? -8.289 -15.597 16.233 1.00 56.41 84 GLU A O 1
ATOM 673 N N . PRO A 1 85 ? -8.209 -17.774 15.691 1.00 56.75 85 PRO A N 1
ATOM 674 C CA . PRO A 1 85 ? -6.754 -17.775 15.621 1.00 56.75 85 PRO A CA 1
ATOM 675 C C . PRO A 1 85 ? -6.304 -16.784 14.544 1.00 56.75 85 PRO A C 1
ATOM 677 O O . PRO A 1 85 ? -6.834 -16.807 13.430 1.00 56.75 85 PRO A O 1
ATOM 680 N N . LEU A 1 86 ? -5.317 -15.931 14.867 1.00 59.28 86 LEU A N 1
ATOM 681 C CA . LEU A 1 86 ? -4.630 -15.109 13.865 1.00 59.28 86 LEU A CA 1
ATOM 682 C C . LEU A 1 86 ? -4.278 -16.025 12.693 1.00 59.28 86 LEU A C 1
ATOM 684 O O . LEU A 1 86 ? -3.558 -17.005 12.893 1.00 59.28 86 LEU A O 1
ATOM 688 N N . ALA A 1 87 ? -4.831 -15.733 11.513 1.00 54.53 87 ALA A N 1
ATOM 689 C CA . ALA A 1 87 ? -4.643 -16.551 10.325 1.00 54.53 87 ALA A CA 1
ATOM 690 C C . ALA A 1 87 ? -3.140 -16.786 10.115 1.00 54.53 87 ALA A C 1
ATOM 692 O O . ALA A 1 87 ? -2.388 -15.855 9.822 1.00 54.53 87 ALA A O 1
ATOM 693 N N . ALA A 1 88 ? -2.713 -18.024 10.357 1.00 46.84 88 ALA A N 1
ATOM 694 C CA . ALA A 1 88 ? -1.353 -18.471 10.147 1.00 46.84 88 ALA A CA 1
ATOM 695 C C . ALA A 1 88 ? -1.214 -18.909 8.685 1.00 46.84 88 ALA A C 1
ATOM 697 O O . ALA A 1 88 ? -1.898 -19.842 8.270 1.00 46.84 88 ALA A O 1
ATOM 698 N N . GLU A 1 89 ? -0.314 -18.204 7.993 1.00 39.19 89 GLU A N 1
ATOM 699 C CA . GLU A 1 89 ? 0.305 -18.466 6.675 1.00 39.19 89 GLU A CA 1
ATOM 700 C C . GLU A 1 89 ? -0.588 -18.523 5.422 1.00 39.19 89 GLU A C 1
ATOM 702 O O . GLU A 1 89 ? -1.377 -19.473 5.231 1.00 39.19 89 GLU A O 1
#

Secondary structure (DSSP, 8-state):
-EEEEEEEE-TTT--EEEEEEEE-SS----------TTTS-HHHHHHHHHHHHHHT-SSTT-GGGT-S----------PPPTTSPP---